Protein AF-A0A151JBG2-F1 (afdb_monomer_lite)

Secondary structure (DSSP, 8-state):
--HHHHHHHHHHHHHHTT--HHHHHHHHHHHHGGGS--TTT--------TT-------TTSS--HHHHHHHHHHHHHHHHHHS-HHHHHHHHHHHHHHHHHTT--HHHHHHHHHHHHHHHHHHHHHHHHGGG------PPPPP------HHHHHHHHHHHH----

pLDDT: mean 80.09, std 15.87, range [35.25, 98.12]

Foldseek 3Di:
DPPVVLLVVQLVVCVVQVNDSVRSQLLQCLLQPPNGCDPVNPADALDDDPPDPLDDQAPPDPDDVVVVLVLLLVQLCSRVVGGDPVCSVVSVVVSLVSNVVSVHDNVNSVVSSVVNVVVVVVVVVVVVVPPPDDDDDDDDDDDDDDDDDPVNVVSSCCSVVPDDD

Sequence (165 aa):
MDKKIEQRICLKFGIANGIS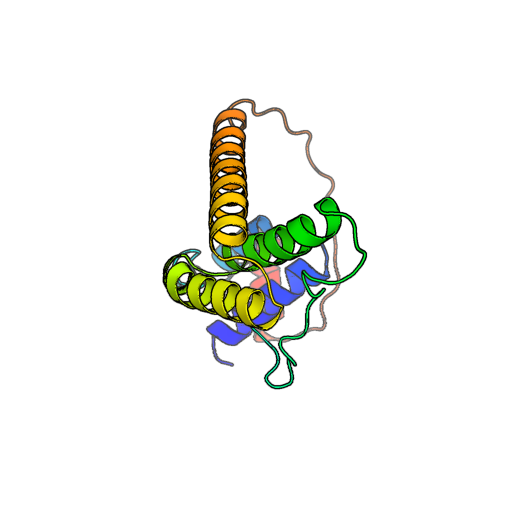CAESLKMLQKAYGESTLSKTLLIFDWYQKPTISGRFLNFLSQHPISQKKDIIFNLVDKFFYISHPQFHKKNFEFVVKILLENDYPIDFILDIINERVKTLINKLNSCSAKRTNNNLPKERVKWFSISYLDEISNKFKNAINGGLP

InterPro domains:
  IPR058912 Helix-turn-helix domain, animal [PF26215] (55-114)

Organism: NCBI:txid471704

Structure (mmCIF, N/CA/C/O backbone):
data_AF-A0A151JBG2-F1
#
_entry.id   AF-A0A151JBG2-F1
#
loop_
_atom_site.group_PDB
_atom_site.id
_atom_site.type_symbol
_atom_site.label_atom_id
_atom_site.label_alt_id
_atom_site.label_comp_id
_atom_site.label_asym_id
_atom_site.label_entity_id
_atom_site.label_seq_id
_atom_site.pdbx_PDB_ins_code
_atom_site.Cartn_x
_atom_site.Cartn_y
_atom_site.Cartn_z
_atom_site.occupancy
_atom_site.B_iso_or_equiv
_atom_site.auth_seq_id
_atom_site.auth_comp_id
_atom_site.auth_asym_id
_atom_site.auth_atom_id
_atom_site.pdbx_PDB_model_num
ATOM 1 N N . MET A 1 1 ? -30.547 8.956 13.802 1.00 59.28 1 MET A N 1
ATOM 2 C CA . MET A 1 1 ? -29.652 8.698 12.644 1.00 59.28 1 MET A CA 1
ATOM 3 C C . MET A 1 1 ? -29.187 7.236 12.754 1.00 59.28 1 MET A C 1
ATOM 5 O O . MET A 1 1 ? -29.422 6.638 13.796 1.00 59.28 1 MET A O 1
ATOM 9 N N . ASP A 1 2 ? -28.649 6.570 11.718 1.00 78.69 2 ASP A N 1
ATOM 10 C CA . ASP A 1 2 ? -28.131 5.195 11.921 1.00 78.69 2 ASP A CA 1
ATOM 11 C C . ASP A 1 2 ? -26.996 5.254 12.962 1.00 78.69 2 ASP A C 1
ATOM 13 O O . ASP A 1 2 ? -26.059 6.042 12.803 1.00 78.69 2 ASP A O 1
ATOM 17 N N . LYS A 1 3 ? -27.063 4.430 14.019 1.00 73.12 3 LYS A N 1
ATOM 18 C CA . LYS A 1 3 ? -26.047 4.360 15.085 1.00 73.12 3 LYS A CA 1
ATOM 19 C C . LYS A 1 3 ? -24.633 4.182 14.518 1.00 73.12 3 LYS A C 1
ATOM 21 O O . LYS A 1 3 ? -23.674 4.695 15.089 1.00 73.12 3 LYS A O 1
ATOM 26 N N . LYS A 1 4 ? -24.484 3.499 13.375 1.00 75.00 4 LYS A N 1
ATOM 27 C CA . LYS A 1 4 ? -23.194 3.362 12.676 1.00 75.00 4 LYS A CA 1
ATOM 28 C C . LYS A 1 4 ? -22.725 4.674 12.042 1.00 75.00 4 LYS A C 1
ATOM 30 O O . LYS A 1 4 ? -21.523 4.937 12.015 1.00 75.00 4 LYS A O 1
ATOM 35 N N . ILE A 1 5 ? -23.641 5.494 11.529 1.00 74.00 5 ILE A N 1
ATOM 36 C CA . ILE A 1 5 ? -23.341 6.813 10.952 1.00 74.00 5 ILE A CA 1
ATOM 37 C C . ILE A 1 5 ? -22.936 7.790 12.060 1.00 74.00 5 ILE A C 1
ATOM 39 O O . ILE A 1 5 ? -21.914 8.458 11.917 1.00 74.00 5 ILE A O 1
ATOM 43 N N . GLU A 1 6 ? -23.652 7.806 13.188 1.00 76.44 6 GLU A N 1
ATOM 44 C CA . GLU A 1 6 ? -23.320 8.636 14.359 1.00 76.44 6 GLU A CA 1
ATOM 45 C C . GLU A 1 6 ? -21.893 8.361 14.850 1.00 76.44 6 GLU A C 1
ATOM 47 O O . GLU A 1 6 ? -21.066 9.266 14.955 1.00 76.44 6 GLU A O 1
ATOM 52 N N . GLN A 1 7 ? -21.546 7.089 15.046 1.00 80.75 7 GLN A N 1
ATOM 5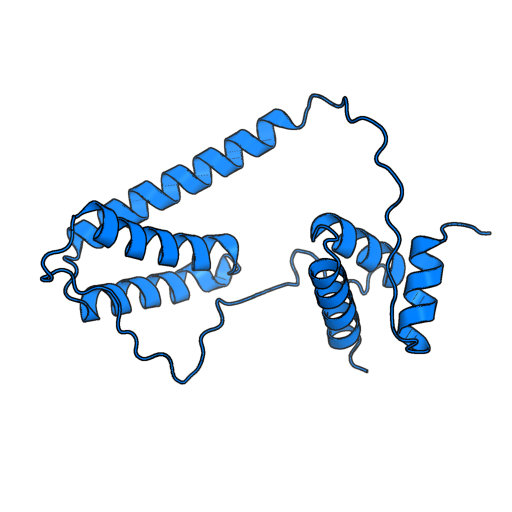3 C CA . GLN A 1 7 ? -20.210 6.706 15.503 1.00 80.75 7 GLN A CA 1
ATOM 54 C C . GLN A 1 7 ? -19.104 7.016 14.481 1.00 80.75 7 GLN A C 1
ATOM 56 O O . GLN A 1 7 ? -17.989 7.366 14.871 1.00 80.75 7 GLN A O 1
ATOM 61 N N . ARG A 1 8 ? -19.393 6.946 13.172 1.00 79.50 8 ARG A N 1
ATOM 62 C CA . ARG A 1 8 ? -18.457 7.367 12.111 1.00 79.50 8 ARG A CA 1
ATOM 63 C C . ARG A 1 8 ? -18.223 8.875 12.111 1.00 79.50 8 ARG A C 1
ATOM 65 O O . ARG A 1 8 ? -17.083 9.294 11.917 1.00 79.50 8 ARG A O 1
ATOM 72 N N . ILE A 1 9 ? -19.264 9.677 12.342 1.00 78.75 9 ILE A N 1
ATOM 73 C CA . ILE A 1 9 ? -19.145 11.136 12.492 1.00 78.75 9 ILE A CA 1
ATOM 74 C C . ILE A 1 9 ? -18.224 11.448 13.670 1.00 78.75 9 ILE A C 1
ATOM 76 O O . ILE A 1 9 ? -17.275 12.214 13.525 1.00 78.75 9 ILE A O 1
ATOM 8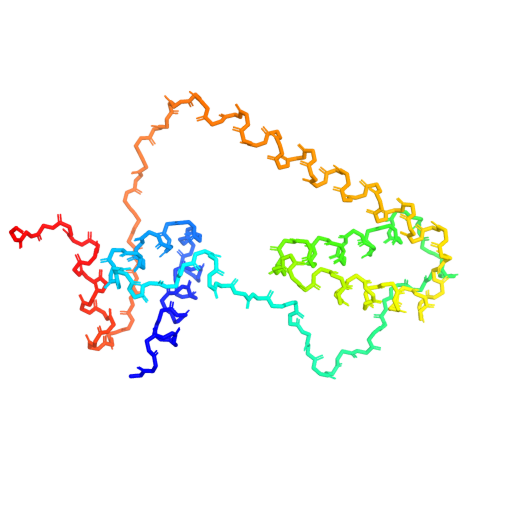0 N N . CYS A 1 10 ? -18.435 10.779 14.798 1.00 75.62 10 CYS A N 1
ATOM 81 C CA . CYS A 1 10 ? -17.616 10.918 15.995 1.00 75.62 10 CYS A CA 1
ATOM 82 C C . CYS A 1 10 ? -16.155 10.473 15.799 1.00 75.62 10 CYS A C 1
ATOM 84 O O . CYS A 1 10 ? -15.238 11.147 16.267 1.00 75.62 10 CYS A O 1
ATOM 86 N N . LEU A 1 11 ? -15.912 9.379 15.067 1.00 80.69 11 LEU A N 1
ATOM 87 C CA . LEU A 1 11 ? -14.557 8.928 14.731 1.00 80.69 11 LEU A CA 1
ATOM 88 C C . LEU A 1 11 ? -13.843 9.931 13.811 1.00 80.69 11 LEU A C 1
ATOM 90 O O . LEU A 1 11 ? -12.695 10.298 14.057 1.00 80.69 11 LEU A O 1
ATOM 94 N N . LYS A 1 12 ? -14.536 10.401 12.765 1.00 79.44 12 LYS A N 1
ATOM 95 C CA . LYS A 1 12 ? -14.021 11.411 11.829 1.00 79.44 12 LYS A CA 1
ATOM 96 C C . LYS A 1 12 ? -13.712 12.718 12.553 1.00 79.44 12 LYS A C 1
ATOM 98 O O . LYS A 1 12 ? -12.685 13.334 12.284 1.00 79.44 12 LYS A O 1
ATOM 103 N N . PHE A 1 13 ? -14.571 13.099 13.493 1.00 78.38 13 PHE A N 1
ATOM 104 C CA . PHE A 1 13 ? -14.373 14.245 14.363 1.00 78.38 13 PHE A CA 1
ATOM 105 C C . PHE A 1 13 ? -13.097 14.101 15.207 1.00 78.38 13 PHE A C 1
ATOM 107 O O . PHE A 1 13 ? -12.264 15.005 15.200 1.00 78.38 13 PHE A O 1
ATOM 114 N N . GLY A 1 14 ? -12.905 12.965 15.885 1.00 76.75 14 GLY A N 1
ATOM 115 C CA . GLY A 1 14 ? -11.719 12.740 16.714 1.00 76.75 14 GLY A CA 1
ATOM 116 C C . GLY A 1 14 ? -10.418 12.856 15.918 1.00 76.75 14 GLY A C 1
ATOM 117 O O . GLY A 1 14 ? -9.513 13.591 16.312 1.00 76.75 14 GLY A O 1
ATOM 118 N N . ILE A 1 15 ? -10.370 12.233 14.737 1.00 75.44 15 ILE A N 1
ATOM 119 C CA . ILE A 1 15 ? -9.210 12.304 13.836 1.00 75.44 15 ILE A CA 1
ATOM 120 C C . ILE A 1 15 ? -8.966 13.742 13.351 1.00 75.44 15 ILE A C 1
ATOM 122 O O . ILE A 1 15 ? -7.825 14.201 13.367 1.00 75.44 15 ILE A O 1
ATOM 126 N N . ALA A 1 16 ? -10.018 14.473 12.962 1.00 72.56 16 ALA A N 1
ATOM 127 C CA . ALA A 1 16 ? -9.906 15.861 12.503 1.00 72.56 16 ALA A CA 1
ATOM 128 C C . ALA A 1 16 ? -9.366 16.815 13.585 1.00 72.56 16 ALA A C 1
ATOM 130 O O . ALA A 1 16 ? -8.758 17.829 13.256 1.00 72.56 16 ALA A O 1
ATOM 131 N N . ASN A 1 17 ? -9.543 16.468 14.862 1.00 72.62 17 ASN A N 1
ATOM 132 C CA . ASN A 1 17 ? -9.059 17.240 16.009 1.00 72.62 17 ASN A CA 1
ATOM 133 C C . ASN A 1 17 ? -7.739 16.700 16.586 1.00 72.62 17 ASN A C 1
ATOM 135 O O . ASN A 1 17 ? -7.345 17.066 17.692 1.00 72.62 17 ASN A O 1
ATOM 139 N N . GLY A 1 18 ? -7.047 15.812 15.863 1.00 73.69 18 GLY A N 1
ATOM 140 C CA . GLY A 1 18 ? -5.755 15.269 16.288 1.00 73.69 18 GLY A CA 1
ATOM 141 C C . GLY A 1 18 ? -5.834 14.296 17.470 1.00 73.69 18 GLY A C 1
ATOM 142 O O . GLY A 1 18 ? -4.811 14.000 18.093 1.00 73.69 18 GLY A O 1
ATOM 143 N N . ILE A 1 19 ? -7.024 13.779 17.791 1.00 76.31 19 ILE A N 1
ATOM 144 C CA . ILE A 1 19 ? -7.192 12.684 18.748 1.00 76.31 19 ILE A CA 1
ATOM 145 C C . ILE A 1 19 ? -6.742 11.397 18.057 1.00 76.31 19 ILE A C 1
ATOM 147 O O . ILE A 1 19 ? -7.134 11.106 16.925 1.00 76.31 19 ILE A O 1
ATOM 151 N N . SER A 1 20 ? -5.911 10.603 18.736 1.00 74.94 20 SER A N 1
ATOM 152 C CA . SER A 1 20 ? -5.474 9.326 18.170 1.00 74.94 20 SER A CA 1
ATOM 153 C C . SER A 1 20 ? -6.680 8.414 17.923 1.00 74.94 20 SER A C 1
ATOM 155 O O . SER A 1 20 ? -7.616 8.376 18.723 1.00 74.94 20 SER A O 1
ATOM 157 N N . CYS A 1 21 ? -6.643 7.628 16.845 1.00 70.44 21 CYS A N 1
ATOM 158 C CA . CYS A 1 21 ? -7.714 6.679 16.528 1.00 70.44 21 CYS A CA 1
ATOM 159 C C . CYS A 1 21 ? -7.985 5.708 17.696 1.00 70.44 21 CYS A C 1
ATOM 161 O O . CYS A 1 21 ? -9.133 5.382 17.981 1.00 70.44 21 CYS A O 1
ATOM 163 N N . ALA A 1 22 ? -6.941 5.307 18.434 1.00 70.81 22 ALA A N 1
ATOM 164 C CA . ALA A 1 22 ? -7.079 4.473 19.625 1.00 70.81 22 ALA A CA 1
ATOM 165 C C . ALA A 1 22 ? -7.877 5.168 20.739 1.00 70.81 22 ALA A C 1
ATOM 167 O O . ALA A 1 22 ? -8.729 4.539 21.360 1.00 70.81 22 ALA A O 1
ATOM 168 N N . GLU A 1 23 ? -7.625 6.455 20.967 1.00 73.00 23 GLU A N 1
ATOM 169 C CA . GLU A 1 23 ? -8.317 7.235 21.993 1.00 73.00 23 GLU A CA 1
ATOM 170 C C . GLU A 1 23 ? -9.754 7.566 21.576 1.00 73.00 23 GLU A C 1
ATOM 172 O O . GLU A 1 23 ? -10.683 7.372 22.354 1.00 73.00 23 GLU A O 1
ATOM 177 N N . SER A 1 24 ? -9.973 7.926 20.306 1.00 77.75 24 SER A N 1
ATOM 178 C CA . SER A 1 24 ? -11.323 8.088 19.748 1.00 77.75 24 SER A CA 1
ATOM 179 C C . SER A 1 24 ? -12.146 6.801 19.856 1.00 77.75 24 SER A C 1
ATOM 181 O O . SER A 1 24 ? -13.338 6.850 20.150 1.00 77.75 24 SER A O 1
ATOM 183 N N . LEU A 1 25 ? -11.518 5.635 19.673 1.00 76.94 25 LEU A N 1
ATOM 184 C CA . LEU A 1 25 ? -12.188 4.344 19.802 1.00 76.94 25 LEU A CA 1
ATOM 185 C C . LEU A 1 25 ? -12.550 4.025 21.260 1.00 76.94 25 LEU A C 1
ATOM 187 O O . LEU A 1 25 ? -13.647 3.532 21.499 1.00 76.94 25 LEU A O 1
ATOM 191 N N . LYS A 1 26 ? -11.705 4.374 22.241 1.00 78.31 26 LYS A N 1
ATOM 192 C CA . LYS A 1 26 ? -12.064 4.275 23.671 1.00 78.31 26 LYS A CA 1
ATOM 193 C C . LYS A 1 26 ? -13.231 5.193 24.036 1.00 78.31 26 LYS A C 1
ATOM 195 O O . LYS A 1 26 ? -14.139 4.771 24.746 1.00 78.31 26 LYS A O 1
ATOM 200 N N . MET A 1 27 ? -13.235 6.430 23.532 1.00 77.69 27 MET A N 1
ATOM 201 C CA . MET A 1 27 ? -14.345 7.369 23.740 1.00 77.69 27 MET A CA 1
ATOM 202 C C . MET A 1 27 ? -15.653 6.806 23.174 1.00 77.69 27 MET A C 1
ATOM 204 O O . MET A 1 27 ? -16.686 6.854 23.837 1.00 77.69 27 MET A O 1
ATOM 208 N N . LEU A 1 28 ? -15.600 6.211 21.979 1.00 79.56 28 LEU A N 1
ATOM 209 C CA . LEU A 1 28 ? -16.744 5.538 21.366 1.00 79.56 28 LEU A CA 1
ATOM 210 C C . LEU A 1 28 ? -17.193 4.302 22.152 1.00 79.56 28 LEU A C 1
ATOM 212 O O . LEU A 1 28 ? -18.395 4.094 22.291 1.00 79.56 28 LEU A O 1
ATOM 216 N N . GLN A 1 29 ? -16.260 3.497 22.671 1.00 81.81 29 GLN A N 1
ATOM 217 C CA . GLN A 1 29 ? -16.562 2.342 23.530 1.00 81.81 29 GLN A CA 1
ATOM 218 C C . GLN A 1 29 ? -17.293 2.775 24.797 1.00 81.81 29 GLN A C 1
ATOM 220 O O . GLN A 1 29 ? -18.289 2.171 25.178 1.00 81.81 29 GLN A O 1
ATOM 225 N N . LYS A 1 30 ? -16.858 3.882 25.401 1.00 82.19 30 LYS A N 1
ATOM 226 C CA . LYS A 1 30 ? -17.509 4.448 26.581 1.00 82.19 30 LYS A CA 1
ATOM 227 C C . LYS A 1 30 ? -18.884 5.057 26.274 1.00 82.19 30 LYS A C 1
ATOM 229 O O . LYS A 1 30 ? -19.783 4.949 27.096 1.00 82.19 30 LYS A O 1
ATOM 234 N N . ALA A 1 31 ? -19.057 5.684 25.109 1.00 80.94 31 ALA A N 1
ATOM 235 C CA . ALA A 1 31 ? -20.306 6.353 24.734 1.00 80.94 31 ALA A CA 1
ATOM 236 C C . ALA A 1 31 ? -21.404 5.403 24.219 1.00 80.94 31 ALA A C 1
ATOM 238 O O . ALA A 1 31 ? -22.585 5.681 24.413 1.00 80.94 31 ALA A O 1
ATOM 239 N N . TYR A 1 32 ? -21.032 4.313 23.539 1.00 79.56 32 TYR A N 1
ATOM 240 C CA . TYR A 1 32 ? -21.979 3.405 22.875 1.00 79.56 32 TYR A CA 1
ATOM 241 C C . TYR A 1 32 ? -21.977 1.975 23.455 1.00 79.56 32 TYR A C 1
ATOM 243 O O . TYR A 1 32 ? -22.840 1.177 23.078 1.00 79.56 32 TYR A O 1
ATOM 251 N N . GLY A 1 33 ? -21.082 1.645 24.393 1.00 81.19 33 GLY A N 1
ATOM 252 C CA . GLY A 1 33 ? -21.049 0.350 25.082 1.00 81.19 33 GLY A CA 1
ATOM 253 C C . GLY A 1 33 ? -20.894 -0.831 24.120 1.00 81.19 33 GLY A C 1
ATOM 254 O O . GLY A 1 33 ? -20.047 -0.825 23.230 1.00 81.19 33 GLY A O 1
ATOM 255 N N . GLU A 1 34 ? -21.749 -1.845 24.254 1.00 75.12 34 GLU A N 1
ATOM 256 C CA . GLU A 1 34 ? -21.750 -3.004 23.344 1.00 75.12 34 GLU A CA 1
ATOM 257 C C . GLU A 1 34 ? -22.187 -2.659 21.914 1.00 75.12 34 GLU A C 1
ATOM 259 O O . GLU A 1 34 ? -21.895 -3.395 20.974 1.00 75.12 34 GLU A O 1
ATOM 264 N N . SER A 1 35 ? -22.852 -1.513 21.721 1.00 73.06 35 SER A N 1
ATOM 265 C CA . SER A 1 35 ? -23.244 -1.038 20.391 1.00 73.06 35 SER A CA 1
ATOM 266 C C . SER A 1 35 ? -22.126 -0.288 19.660 1.00 73.06 35 SER A C 1
ATOM 268 O O . SER A 1 35 ? -22.336 0.187 18.540 1.00 73.06 35 SER A O 1
ATOM 270 N N . THR A 1 36 ? -20.940 -0.170 20.267 1.00 72.06 36 THR A N 1
ATOM 271 C CA . THR A 1 36 ? -19.778 0.461 19.645 1.00 72.06 36 THR A CA 1
ATOM 272 C C . THR A 1 36 ? -19.268 -0.346 18.453 1.00 72.06 36 THR A C 1
ATOM 274 O O . THR A 1 36 ? -19.186 -1.571 18.489 1.00 72.06 36 THR A O 1
ATOM 277 N N . LEU A 1 37 ? -18.851 0.355 17.398 1.00 68.44 37 LEU A N 1
ATOM 278 C CA . LEU A 1 37 ? -18.097 -0.187 16.274 1.00 68.44 37 LEU A CA 1
ATOM 279 C C . LEU A 1 37 ? -16.878 -0.950 16.812 1.00 68.44 37 LEU A C 1
ATOM 281 O O . LEU A 1 37 ? -15.886 -0.350 17.232 1.00 68.44 37 LEU A O 1
ATOM 285 N N . SER A 1 38 ? -16.947 -2.280 16.830 1.00 60.53 38 SER A N 1
ATOM 286 C CA . SER A 1 38 ? -15.811 -3.086 17.263 1.00 60.53 38 SER A CA 1
ATOM 287 C C . SER A 1 38 ? -14.671 -2.960 16.245 1.00 60.53 38 SER A C 1
ATOM 289 O O . SER A 1 38 ? -14.901 -2.764 15.047 1.00 60.53 38 SER A O 1
ATOM 291 N N . LYS A 1 39 ? -13.417 -3.106 16.702 1.00 53.78 39 LYS A N 1
ATOM 292 C CA . LYS A 1 39 ? -12.245 -3.184 15.805 1.00 53.78 39 LYS A CA 1
ATOM 293 C C . LYS A 1 39 ? -12.412 -4.263 14.727 1.00 53.78 39 LYS A C 1
ATOM 295 O O . LYS A 1 39 ? -11.873 -4.107 13.641 1.00 53.78 39 LYS A O 1
ATOM 300 N N . THR A 1 40 ? -13.162 -5.322 15.026 1.00 51.97 40 THR A N 1
ATOM 301 C CA . THR A 1 40 ? -13.489 -6.427 14.117 1.00 51.97 40 THR A CA 1
ATOM 302 C C . THR A 1 40 ? -14.688 -6.150 13.201 1.00 51.97 40 THR A C 1
ATOM 304 O O . THR A 1 40 ? -14.803 -6.794 12.167 1.00 51.97 40 THR A O 1
ATOM 307 N N . LEU A 1 41 ? -15.563 -5.190 13.527 1.00 56.47 41 LEU A N 1
ATOM 308 C CA . LEU A 1 41 ? -16.702 -4.784 12.687 1.00 56.47 41 LEU A CA 1
ATOM 309 C C . LEU A 1 41 ? -16.350 -3.684 11.678 1.00 56.47 41 LEU A C 1
ATOM 311 O O . LEU A 1 41 ? -17.102 -3.458 10.727 1.00 56.47 41 LEU A O 1
ATOM 315 N N . LEU A 1 42 ? -15.233 -2.981 11.873 1.00 66.12 42 LEU A N 1
ATOM 316 C CA . LEU A 1 42 ? -14.750 -1.950 10.958 1.00 66.12 42 LEU A CA 1
ATOM 317 C C . LEU A 1 42 ? -14.001 -2.563 9.775 1.00 66.12 42 LEU A C 1
ATOM 319 O O . LEU A 1 42 ? -12.782 -2.501 9.648 1.00 66.12 42 LEU A O 1
ATOM 323 N N . ILE A 1 43 ? -14.794 -3.158 8.894 1.00 73.12 43 ILE A N 1
ATOM 324 C CA . ILE A 1 43 ? -14.356 -3.738 7.635 1.00 73.12 43 ILE A CA 1
ATOM 325 C C . ILE A 1 43 ? -14.279 -2.602 6.608 1.00 73.12 43 ILE A C 1
ATOM 327 O O . ILE A 1 43 ? -15.292 -2.169 6.055 1.00 73.12 43 ILE A O 1
ATOM 331 N N . PHE A 1 44 ? -13.073 -2.073 6.399 1.00 79.38 44 PHE A N 1
ATOM 332 C CA . PHE A 1 44 ? -12.798 -1.063 5.379 1.00 79.38 44 PHE A CA 1
ATOM 333 C C . PHE A 1 44 ? -12.082 -1.690 4.192 1.00 79.38 44 PHE A C 1
ATOM 335 O O . PHE A 1 44 ? -11.111 -2.426 4.361 1.00 79.38 44 PHE A O 1
ATOM 342 N N . ASP A 1 45 ? -12.565 -1.378 2.995 1.00 86.12 45 ASP A N 1
ATOM 343 C CA . ASP A 1 45 ? -11.834 -1.612 1.754 1.00 86.12 45 ASP A CA 1
ATOM 344 C C . ASP A 1 45 ? -11.046 -0.344 1.381 1.00 86.12 45 ASP A C 1
ATOM 346 O O . ASP A 1 45 ? -11.373 0.766 1.820 1.00 86.12 45 ASP A O 1
ATOM 350 N N . TRP A 1 46 ? -10.009 -0.493 0.561 1.00 87.31 46 TRP A N 1
ATOM 351 C CA . TRP A 1 46 ? -9.286 0.639 0.007 1.00 87.31 46 TRP A CA 1
ATOM 352 C C . TRP A 1 46 ? -10.180 1.377 -0.999 1.00 87.31 46 TRP A C 1
ATOM 354 O O . TRP A 1 46 ? -10.372 0.951 -2.135 1.00 87.31 46 TRP A O 1
ATOM 364 N N . TYR A 1 47 ? -10.740 2.513 -0.572 1.00 85.25 47 TYR A N 1
ATOM 365 C CA . TYR A 1 47 ? -11.581 3.331 -1.440 1.00 85.25 47 TYR A CA 1
ATOM 366 C C . TYR A 1 47 ? -10.772 3.997 -2.554 1.00 85.25 47 TYR A C 1
ATOM 368 O O . TYR A 1 47 ? -9.750 4.649 -2.316 1.00 85.25 47 TYR A O 1
ATOM 376 N N . GLN A 1 48 ? -11.308 3.911 -3.765 1.00 84.62 48 GLN A N 1
ATOM 377 C CA . GLN A 1 48 ? -10.793 4.581 -4.945 1.00 84.62 48 GLN A CA 1
ATOM 378 C C . GLN A 1 48 ? -11.905 5.401 -5.573 1.00 84.62 48 GLN A C 1
ATOM 380 O O . GLN A 1 48 ? -13.063 4.984 -5.629 1.00 84.62 48 GLN A O 1
ATOM 385 N N . LYS A 1 49 ? -11.545 6.589 -6.054 1.00 85.75 49 LYS A N 1
ATOM 386 C CA . LYS A 1 49 ? -12.483 7.392 -6.829 1.00 85.75 49 LYS A CA 1
ATOM 387 C C . LYS A 1 49 ? -12.815 6.632 -8.120 1.00 85.75 49 LYS A C 1
ATOM 389 O O . LYS A 1 49 ? -11.890 6.124 -8.749 1.00 85.75 49 LYS A O 1
ATOM 394 N N . PRO A 1 50 ? -14.082 6.625 -8.564 1.00 84.50 50 PRO A N 1
ATOM 395 C CA . PRO A 1 50 ? -14.472 5.978 -9.820 1.00 84.50 50 PRO A CA 1
ATOM 396 C C . PRO A 1 50 ? -13.786 6.595 -11.049 1.00 84.50 50 PRO A C 1
ATOM 398 O O . PRO A 1 50 ? -13.734 5.981 -12.104 1.00 84.50 50 PRO A O 1
ATOM 401 N N . THR A 1 51 ? -13.231 7.800 -10.909 1.00 89.69 51 THR A N 1
ATOM 402 C CA . THR A 1 51 ? -12.507 8.533 -11.953 1.00 89.69 51 THR A CA 1
ATOM 403 C C . THR A 1 51 ? -10.993 8.292 -11.932 1.00 89.69 51 THR A C 1
ATOM 405 O O . THR A 1 51 ? -10.248 9.074 -12.521 1.00 89.69 51 THR A O 1
ATOM 408 N N . ILE A 1 52 ? -10.495 7.291 -11.194 1.00 88.38 52 ILE A N 1
ATOM 409 C CA . ILE A 1 52 ? -9.060 6.990 -11.177 1.00 88.38 52 ILE A CA 1
ATOM 410 C C . ILE A 1 52 ? -8.629 6.464 -12.550 1.00 88.38 52 ILE A C 1
ATOM 412 O O . ILE A 1 52 ? -9.202 5.516 -13.073 1.00 88.38 52 ILE A O 1
ATOM 416 N N . SER A 1 53 ? -7.608 7.085 -13.139 1.00 88.50 53 SER A N 1
ATOM 417 C CA . SER A 1 53 ? -7.130 6.730 -14.480 1.00 88.50 53 SER A CA 1
ATOM 418 C C . SER A 1 53 ? -6.271 5.465 -14.515 1.00 88.50 53 SER A C 1
ATOM 420 O O . SER A 1 53 ? -5.949 4.995 -15.599 1.00 88.50 53 SER A O 1
ATOM 422 N N . GLY A 1 54 ? -5.826 4.969 -13.356 1.00 88.69 54 GLY A N 1
ATOM 423 C CA . GLY A 1 54 ? -4.864 3.865 -13.266 1.00 88.69 54 GLY A CA 1
ATOM 424 C C . GLY A 1 54 ? -3.456 4.216 -13.766 1.0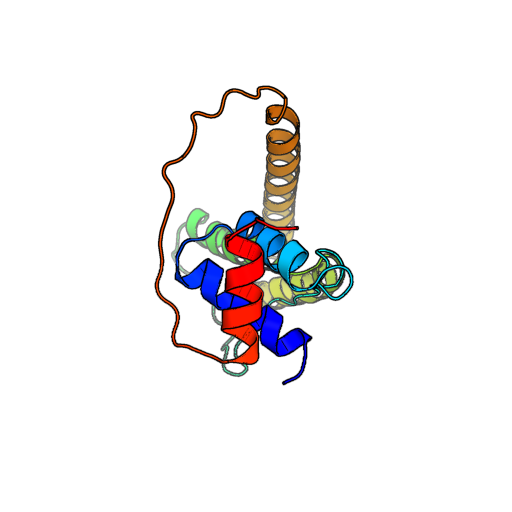0 88.69 54 GLY A C 1
ATOM 425 O O . GLY A 1 54 ? -2.596 3.344 -13.821 1.00 88.69 54 GLY A O 1
ATOM 426 N N . ARG A 1 55 ? -3.189 5.482 -14.115 1.00 91.75 55 ARG A N 1
ATOM 427 C CA . ARG A 1 55 ? -1.881 5.920 -14.620 1.00 91.75 55 ARG A CA 1
ATOM 428 C C . ARG A 1 55 ? -0.938 6.235 -13.465 1.00 91.75 55 ARG A C 1
ATOM 430 O O . ARG A 1 55 ? -1.191 7.157 -12.689 1.00 91.75 55 ARG A O 1
ATOM 437 N N . PHE A 1 56 ? 0.153 5.486 -13.387 1.00 94.38 56 PHE A N 1
ATOM 438 C CA . PHE A 1 56 ? 1.261 5.700 -12.461 1.00 94.38 56 PHE A CA 1
ATOM 439 C C . PHE A 1 56 ? 2.542 5.980 -13.256 1.00 94.38 56 PHE A C 1
ATOM 441 O O . PHE A 1 56 ? 2.519 6.131 -14.476 1.00 94.38 56 PHE A O 1
ATOM 448 N N . LEU A 1 57 ? 3.672 6.106 -12.559 1.00 95.69 57 LEU A N 1
ATOM 449 C CA . LEU A 1 57 ? 4.971 6.252 -13.205 1.00 95.69 57 LEU A CA 1
ATOM 450 C C . LEU A 1 57 ? 5.274 5.003 -14.035 1.00 95.69 57 LEU A C 1
ATOM 452 O O . LEU A 1 57 ? 5.509 3.949 -13.452 1.00 95.69 57 LEU A O 1
ATOM 456 N N . ASN A 1 58 ? 5.293 5.129 -15.358 1.00 96.44 58 ASN A N 1
ATOM 457 C CA . ASN A 1 58 ? 5.562 4.020 -16.271 1.00 96.44 58 ASN A CA 1
ATOM 458 C C . ASN A 1 58 ? 6.974 3.436 -16.057 1.00 96.44 58 ASN A C 1
ATOM 460 O O . ASN A 1 58 ? 7.936 4.185 -15.858 1.00 96.44 58 ASN A O 1
ATOM 464 N N . PHE A 1 59 ? 7.130 2.113 -16.116 1.00 97.19 59 PHE A N 1
ATOM 465 C CA . PHE A 1 59 ? 8.418 1.462 -15.870 1.00 97.19 59 PHE A CA 1
ATOM 466 C C . PHE A 1 59 ? 9.477 1.750 -16.943 1.00 97.19 59 PHE A C 1
ATOM 468 O O . PHE A 1 59 ? 10.665 1.775 -16.629 1.00 97.19 59 PHE A O 1
ATOM 475 N N . LEU A 1 60 ? 9.081 2.016 -18.187 1.00 95.94 60 LEU A N 1
ATOM 476 C CA . LEU A 1 60 ? 9.990 2.327 -19.297 1.00 95.94 60 LEU A CA 1
ATOM 477 C C . LEU A 1 60 ? 10.479 3.781 -19.278 1.00 95.94 60 LEU A C 1
ATOM 479 O O . LEU A 1 60 ? 11.365 4.158 -20.039 1.00 95.94 60 LEU A O 1
ATOM 483 N N . SER A 1 61 ? 9.927 4.610 -18.392 1.00 96.81 61 SER A N 1
ATOM 484 C CA . SER A 1 61 ? 10.346 6.001 -18.238 1.00 96.81 61 SER A CA 1
ATOM 485 C C . SER A 1 61 ? 11.776 6.129 -17.681 1.00 96.81 61 SER A C 1
ATOM 487 O O . SER A 1 61 ? 12.253 5.268 -16.929 1.00 96.81 61 SER A O 1
ATOM 489 N N . GLN A 1 62 ? 12.447 7.245 -18.002 1.00 96.69 62 GLN A N 1
ATOM 490 C CA . GLN A 1 62 ? 13.814 7.584 -17.569 1.00 96.69 62 GLN A CA 1
ATOM 491 C C . GLN A 1 62 ? 13.862 8.037 -16.096 1.00 96.69 62 GLN A C 1
ATOM 493 O O . GLN A 1 62 ? 14.411 9.080 -15.750 1.00 96.69 62 GLN A O 1
ATOM 498 N N . HIS A 1 63 ? 13.249 7.259 -15.211 1.00 95.38 63 HIS A N 1
ATOM 499 C CA . HIS A 1 63 ? 13.251 7.492 -13.774 1.00 95.38 63 HIS A CA 1
ATOM 500 C C . HIS A 1 63 ? 14.120 6.457 -13.051 1.00 95.38 63 HIS A C 1
ATOM 502 O O . HIS A 1 63 ? 14.139 5.285 -13.453 1.00 95.38 63 HIS A O 1
ATOM 508 N N . PRO A 1 64 ? 14.807 6.851 -11.962 1.00 97.69 64 PRO A N 1
ATOM 509 C CA . PRO A 1 64 ? 15.559 5.928 -11.123 1.00 97.69 64 PRO A CA 1
ATOM 510 C C . PRO A 1 64 ? 14.708 4.751 -10.632 1.00 97.69 64 PRO A C 1
ATOM 512 O O . PRO A 1 64 ? 13.527 4.904 -10.314 1.00 97.69 64 PRO A O 1
ATOM 515 N N . ILE A 1 65 ? 15.335 3.579 -10.493 1.00 96.50 65 ILE A N 1
ATOM 516 C CA . ILE A 1 65 ? 14.672 2.356 -10.006 1.00 96.50 65 ILE A CA 1
ATOM 517 C C . ILE A 1 65 ? 14.063 2.570 -8.612 1.00 96.50 65 ILE A C 1
ATOM 519 O O . ILE A 1 65 ? 12.997 2.030 -8.333 1.00 96.50 65 ILE A O 1
ATOM 523 N N . SER A 1 66 ? 14.686 3.388 -7.757 1.00 97.06 66 SER A N 1
ATOM 524 C CA . SER A 1 66 ? 14.141 3.746 -6.440 1.00 97.06 66 SER A CA 1
ATOM 525 C C . SER A 1 66 ? 12.745 4.361 -6.537 1.00 97.06 66 SER A C 1
ATOM 527 O O . SER A 1 66 ? 11.839 3.896 -5.859 1.00 97.06 66 SER A O 1
ATOM 529 N N . GLN A 1 67 ? 12.531 5.308 -7.454 1.00 96.75 67 GLN A N 1
ATOM 530 C CA . GLN A 1 67 ? 11.222 5.941 -7.649 1.00 96.75 67 GLN A CA 1
ATOM 531 C C . GLN A 1 67 ? 10.172 4.933 -8.131 1.00 96.75 67 GLN A C 1
ATOM 533 O O . GLN A 1 67 ? 9.030 4.963 -7.682 1.00 96.75 67 GLN A O 1
ATOM 538 N N . LYS A 1 68 ? 10.562 3.997 -9.004 1.00 97.19 68 LYS A N 1
ATOM 539 C CA . LYS A 1 68 ? 9.686 2.909 -9.472 1.00 97.19 68 LYS A CA 1
ATOM 540 C C . LYS A 1 68 ? 9.316 1.958 -8.326 1.00 97.19 68 LYS A C 1
ATOM 542 O O . LYS A 1 68 ? 8.153 1.585 -8.187 1.00 97.19 68 LYS A O 1
ATOM 547 N N . LYS A 1 69 ? 10.271 1.625 -7.448 1.00 97.44 69 LYS A N 1
ATOM 548 C CA . LYS A 1 69 ? 10.007 0.864 -6.212 1.00 97.44 69 LYS A CA 1
ATOM 549 C C . LYS A 1 69 ? 9.077 1.624 -5.264 1.00 97.44 69 LYS A C 1
ATOM 551 O O . LYS A 1 69 ? 8.165 1.021 -4.704 1.00 97.44 69 LYS A O 1
ATOM 556 N N . ASP A 1 70 ? 9.251 2.937 -5.131 1.00 96.88 70 ASP A N 1
ATOM 557 C CA . ASP A 1 70 ? 8.423 3.768 -4.255 1.00 96.88 70 ASP A CA 1
ATOM 558 C C . ASP A 1 70 ? 6.952 3.775 -4.685 1.00 96.88 70 ASP A C 1
ATOM 560 O O . ASP A 1 70 ? 6.063 3.796 -3.832 1.00 96.88 70 ASP A O 1
ATOM 564 N N . ILE A 1 71 ? 6.656 3.699 -5.988 1.00 97.12 71 ILE A N 1
ATOM 565 C CA . ILE A 1 71 ? 5.276 3.515 -6.462 1.00 97.12 71 ILE A CA 1
ATOM 566 C C . ILE A 1 71 ? 4.680 2.218 -5.909 1.00 97.12 71 ILE A C 1
ATOM 568 O O . ILE A 1 71 ? 3.581 2.241 -5.349 1.00 97.12 71 ILE A O 1
ATOM 572 N N . ILE A 1 72 ? 5.416 1.108 -6.008 1.00 97.25 72 ILE A N 1
ATOM 573 C CA . ILE A 1 72 ? 4.981 -0.194 -5.489 1.00 97.25 72 ILE A CA 1
ATOM 574 C C . ILE A 1 72 ? 4.787 -0.115 -3.970 1.00 97.25 72 ILE A C 1
ATOM 576 O O . ILE A 1 72 ? 3.732 -0.501 -3.470 1.00 97.25 72 ILE A O 1
ATOM 580 N N . PHE A 1 73 ? 5.745 0.449 -3.230 1.00 96.44 73 PHE A N 1
ATOM 581 C CA . PHE A 1 73 ? 5.645 0.599 -1.774 1.00 96.44 73 PHE A CA 1
ATOM 582 C C . PHE A 1 73 ? 4.430 1.421 -1.353 1.00 96.44 73 PHE A C 1
ATOM 584 O O . PHE A 1 73 ? 3.691 1.005 -0.464 1.00 96.44 73 PHE A O 1
ATOM 591 N N . ASN A 1 74 ? 4.172 2.543 -2.023 1.00 94.56 74 ASN A N 1
ATOM 592 C CA . ASN A 1 74 ? 3.025 3.395 -1.729 1.00 94.56 74 ASN A CA 1
ATOM 593 C C . ASN A 1 74 ? 1.683 2.684 -1.966 1.00 94.56 74 ASN A C 1
ATOM 595 O O . ASN A 1 74 ? 0.721 2.932 -1.237 1.00 94.56 74 ASN A O 1
ATOM 599 N N . LEU A 1 75 ? 1.591 1.819 -2.980 1.00 94.56 75 LEU A N 1
ATOM 600 C CA . LEU A 1 75 ? 0.400 1.006 -3.236 1.00 94.56 75 LEU A CA 1
ATOM 601 C C . LEU A 1 75 ? 0.244 -0.107 -2.193 1.00 94.56 75 LEU A C 1
ATOM 603 O O . LEU A 1 75 ? -0.850 -0.284 -1.652 1.00 94.56 75 LEU A O 1
ATOM 607 N N . VAL A 1 76 ? 1.340 -0.800 -1.865 1.00 95.19 76 VAL A N 1
ATOM 608 C CA . VAL A 1 76 ? 1.358 -1.875 -0.863 1.00 95.19 76 VAL A CA 1
ATOM 609 C C . VAL A 1 76 ? 0.978 -1.367 0.518 1.00 95.19 76 VAL A C 1
ATOM 611 O O . VAL A 1 76 ? 0.103 -1.932 1.170 1.00 95.19 76 VAL A O 1
ATOM 614 N N . ASP A 1 77 ? 1.572 -0.257 0.940 1.00 92.06 77 ASP A N 1
ATOM 615 C CA . ASP A 1 77 ? 1.282 0.358 2.229 1.00 92.06 77 ASP A CA 1
ATOM 616 C C . ASP A 1 77 ? -0.195 0.744 2.344 1.00 92.06 77 ASP A C 1
ATOM 618 O O . ASP A 1 77 ? -0.816 0.513 3.382 1.00 92.06 77 ASP A O 1
ATOM 622 N N . LYS A 1 78 ? -0.792 1.293 1.277 1.00 89.00 78 LYS A N 1
ATOM 623 C CA . LYS A 1 78 ? -2.209 1.673 1.284 1.00 89.00 78 LYS A CA 1
ATOM 624 C C . LYS A 1 78 ? -3.105 0.473 1.538 1.00 89.00 78 LYS A C 1
ATOM 626 O O . LYS A 1 78 ? -3.908 0.530 2.466 1.00 89.00 78 LYS A O 1
ATOM 631 N N . PHE A 1 79 ? -2.986 -0.610 0.770 1.00 88.38 79 PHE A N 1
ATOM 632 C CA . PHE A 1 79 ? -3.871 -1.748 1.016 1.00 88.38 79 PHE A CA 1
ATOM 633 C C . PHE A 1 79 ? -3.536 -2.451 2.338 1.00 88.38 79 PHE A C 1
ATOM 635 O O . PHE A 1 79 ? -4.457 -2.849 3.047 1.00 88.38 79 PHE A O 1
ATOM 642 N N . PHE A 1 80 ? -2.263 -2.546 2.728 1.00 89.31 80 PHE A N 1
ATOM 643 C CA . PHE A 1 80 ? -1.875 -3.228 3.962 1.00 89.31 80 PHE A CA 1
ATOM 644 C C . PHE A 1 80 ? -2.375 -2.502 5.220 1.00 89.31 80 PHE A C 1
ATOM 646 O O . PHE A 1 80 ? -2.917 -3.140 6.120 1.00 89.31 80 PHE A O 1
ATOM 653 N N . TYR A 1 81 ? -2.221 -1.175 5.290 1.00 85.81 81 TYR A N 1
ATOM 654 C CA . TYR A 1 81 ? -2.597 -0.400 6.477 1.00 85.81 81 TYR A CA 1
ATOM 655 C C . TYR A 1 81 ? -4.067 0.029 6.501 1.00 85.81 81 TYR A C 1
ATOM 657 O O . TYR A 1 81 ? -4.630 0.177 7.585 1.00 85.81 81 TYR A O 1
ATOM 665 N N . ILE A 1 82 ? -4.679 0.281 5.339 1.00 84.44 82 ILE A N 1
ATOM 666 C CA . ILE A 1 82 ? -6.039 0.841 5.265 1.00 84.44 82 ILE A CA 1
ATOM 667 C C . ILE A 1 82 ? -7.087 -0.264 5.142 1.00 84.44 82 ILE A C 1
ATOM 669 O O . ILE A 1 82 ? -8.171 -0.129 5.709 1.00 84.44 82 ILE A O 1
ATOM 673 N N . SER A 1 83 ? -6.796 -1.336 4.398 1.00 85.69 83 SER A N 1
ATOM 674 C CA . SER A 1 83 ? -7.803 -2.354 4.103 1.00 85.69 83 SER A CA 1
ATOM 675 C C . SER A 1 83 ? -7.789 -3.511 5.099 1.00 85.69 83 SER A C 1
ATOM 677 O O . SER A 1 83 ? -6.742 -3.933 5.595 1.00 85.69 83 SER A O 1
ATOM 679 N N . HIS A 1 84 ? -8.978 -4.034 5.392 1.00 86.19 84 HIS A N 1
ATOM 680 C CA . HIS A 1 84 ? -9.153 -5.227 6.213 1.00 86.19 84 HIS A CA 1
ATOM 681 C C . HIS A 1 84 ? -8.538 -6.456 5.507 1.00 86.19 84 HIS A C 1
ATOM 683 O O . HIS A 1 84 ? -8.682 -6.559 4.286 1.00 86.19 84 HIS A O 1
ATOM 689 N N . PRO A 1 85 ? -7.930 -7.427 6.227 1.00 87.12 85 PRO A N 1
ATOM 690 C CA . PRO A 1 85 ? -7.304 -8.618 5.631 1.00 87.12 85 PRO A CA 1
ATOM 691 C C . PRO A 1 85 ? -8.186 -9.388 4.641 1.00 87.12 85 PRO A C 1
ATOM 693 O O . PRO A 1 85 ? -7.698 -9.934 3.656 1.00 87.12 85 PRO A O 1
ATOM 696 N N . GLN A 1 86 ? -9.504 -9.362 4.848 1.00 89.25 86 GLN A N 1
ATOM 697 C CA . GLN A 1 86 ? -10.485 -9.949 3.929 1.00 89.25 86 GLN A CA 1
ATOM 698 C C . GLN A 1 86 ? -10.414 -9.371 2.502 1.00 89.25 86 GLN A C 1
ATOM 700 O O . GLN A 1 86 ? -10.710 -10.079 1.542 1.00 89.25 86 GLN A O 1
ATOM 705 N N . PHE A 1 87 ? -10.017 -8.106 2.344 1.00 90.88 87 PHE A N 1
ATOM 706 C CA . PHE A 1 87 ? -9.885 -7.447 1.043 1.00 90.88 87 PHE A CA 1
ATOM 707 C C . PHE A 1 87 ? -8.459 -7.455 0.496 1.00 90.88 87 PHE A C 1
ATOM 709 O O . PHE A 1 87 ? -8.248 -7.003 -0.627 1.00 90.88 87 PHE A O 1
ATOM 716 N N . HIS A 1 88 ? -7.475 -7.973 1.239 1.00 91.06 88 HIS A N 1
ATOM 717 C CA . HIS A 1 88 ? -6.074 -7.947 0.802 1.00 91.06 88 HIS A CA 1
ATOM 718 C C . HIS A 1 88 ? -5.881 -8.684 -0.517 1.00 91.06 88 HIS A C 1
ATOM 720 O O . HIS A 1 88 ? -5.177 -8.175 -1.377 1.00 91.06 88 HIS A O 1
ATOM 726 N N . LYS A 1 89 ? -6.573 -9.812 -0.725 1.00 93.50 89 LYS A N 1
ATOM 727 C CA . LYS A 1 89 ? -6.527 -10.551 -1.996 1.00 93.50 89 LYS A CA 1
ATOM 728 C C . LYS A 1 89 ? -6.994 -9.687 -3.174 1.00 93.50 89 LYS A C 1
ATOM 730 O O . LYS A 1 89 ? -6.244 -9.487 -4.123 1.00 93.50 89 LYS A O 1
ATOM 735 N N . LYS A 1 90 ? -8.199 -9.118 -3.072 1.00 94.56 90 LYS A N 1
ATOM 736 C CA . LYS A 1 90 ? -8.791 -8.246 -4.100 1.00 94.56 90 LYS A CA 1
ATOM 737 C C . LYS A 1 90 ? -7.911 -7.020 -4.376 1.00 94.56 90 LYS A C 1
ATOM 739 O O . LYS A 1 90 ? -7.685 -6.662 -5.527 1.00 94.56 90 LYS A O 1
ATOM 744 N N . ASN A 1 91 ? -7.412 -6.373 -3.324 1.00 93.69 91 ASN A N 1
ATOM 745 C CA . ASN A 1 91 ? -6.591 -5.170 -3.457 1.00 93.69 91 ASN A CA 1
ATOM 746 C C . ASN A 1 91 ? -5.201 -5.474 -4.015 1.00 93.69 91 ASN A C 1
ATOM 748 O O . ASN A 1 91 ? -4.670 -4.676 -4.781 1.00 93.69 91 ASN A O 1
ATOM 752 N N . PHE A 1 92 ? -4.631 -6.629 -3.682 1.00 94.06 92 PHE A N 1
ATOM 753 C CA . PHE A 1 92 ? -3.379 -7.095 -4.261 1.00 94.06 92 PHE A CA 1
ATOM 754 C C . PHE A 1 92 ? -3.525 -7.367 -5.761 1.00 94.06 92 PHE A C 1
ATOM 756 O O . PHE A 1 92 ? -2.747 -6.832 -6.546 1.00 94.06 92 PHE A O 1
ATOM 763 N N . GLU A 1 93 ? -4.556 -8.114 -6.171 1.00 95.00 93 GLU A N 1
ATOM 764 C CA . GLU A 1 93 ? -4.861 -8.361 -7.590 1.00 95.00 93 GLU A CA 1
ATOM 765 C C . GLU A 1 93 ? -5.015 -7.042 -8.361 1.00 95.00 93 GLU A C 1
ATOM 767 O O . GLU A 1 93 ? -4.460 -6.871 -9.446 1.00 95.00 93 GLU A O 1
ATOM 772 N N . PHE A 1 94 ? -5.704 -6.071 -7.759 1.00 94.00 94 PHE A N 1
ATOM 773 C CA . PHE A 1 94 ? -5.861 -4.739 -8.325 1.00 94.00 94 PHE A CA 1
ATOM 774 C C . PHE A 1 94 ? -4.530 -3.979 -8.471 1.00 94.00 94 PHE A C 1
ATOM 776 O O . PHE A 1 94 ? -4.283 -3.367 -9.509 1.00 94.00 94 PHE A O 1
ATOM 783 N N . VAL A 1 95 ? -3.658 -4.021 -7.458 1.00 94.88 95 VAL A N 1
ATOM 784 C CA . VAL A 1 95 ? -2.334 -3.377 -7.511 1.00 94.88 95 VAL A CA 1
ATOM 785 C C . VAL A 1 95 ? -1.459 -4.005 -8.591 1.00 94.88 95 VAL A C 1
ATOM 787 O O . VAL A 1 95 ? -0.853 -3.272 -9.370 1.00 94.88 95 VAL A O 1
ATOM 790 N N . VAL A 1 96 ? -1.416 -5.337 -8.675 1.00 96.75 96 VAL A N 1
ATOM 791 C CA . VAL A 1 96 ? -0.650 -6.044 -9.713 1.00 96.75 96 VAL A CA 1
ATOM 792 C C . VAL A 1 96 ? -1.164 -5.663 -11.098 1.00 96.75 96 VAL A C 1
ATOM 794 O O . VAL A 1 96 ? -0.364 -5.316 -11.961 1.00 96.75 96 VAL A O 1
ATOM 797 N N . LYS A 1 97 ? -2.488 -5.637 -11.291 1.00 96.00 97 LYS A N 1
ATOM 798 C CA . LYS A 1 97 ? -3.102 -5.214 -12.554 1.00 96.00 97 LYS A CA 1
ATOM 799 C C . LYS A 1 97 ? -2.647 -3.811 -12.970 1.00 96.00 97 LYS A C 1
ATOM 801 O O . LYS A 1 97 ? -2.174 -3.642 -14.087 1.00 96.00 97 LYS A O 1
ATOM 806 N N . ILE A 1 98 ? -2.730 -2.832 -12.067 1.00 95.75 98 ILE A N 1
ATOM 807 C CA . ILE A 1 98 ? -2.273 -1.461 -12.339 1.00 95.75 98 ILE A CA 1
ATOM 808 C C . ILE A 1 98 ? -0.797 -1.420 -12.728 1.00 95.75 98 ILE A C 1
ATOM 810 O O . ILE A 1 98 ? -0.419 -0.693 -13.641 1.00 95.75 98 ILE A O 1
ATOM 814 N N . LEU A 1 99 ? 0.061 -2.141 -12.007 1.00 97.38 99 LEU A N 1
ATOM 815 C CA . LEU A 1 99 ? 1.499 -2.104 -12.263 1.00 97.38 99 LEU A CA 1
ATOM 816 C C . LEU A 1 99 ? 1.828 -2.703 -13.636 1.00 97.38 99 LEU A C 1
ATOM 818 O O . LEU A 1 99 ? 2.628 -2.124 -14.368 1.00 97.38 99 LEU A O 1
ATOM 822 N N . LEU A 1 100 ? 1.151 -3.789 -14.019 1.00 97.44 100 LEU A N 1
ATOM 823 C CA . LEU A 1 100 ? 1.260 -4.376 -15.356 1.00 97.44 100 LEU A CA 1
ATOM 824 C C . LEU A 1 100 ? 0.775 -3.414 -16.449 1.00 97.44 100 LEU A C 1
ATOM 826 O O . LEU A 1 100 ? 1.441 -3.269 -17.467 1.00 97.44 100 LEU A O 1
ATOM 830 N N . GLU A 1 101 ? -0.325 -2.691 -16.218 1.00 96.81 101 GLU A N 1
ATOM 831 C CA . GLU A 1 101 ? -0.816 -1.638 -17.128 1.00 96.81 101 GLU A CA 1
ATOM 832 C C . GLU A 1 101 ? 0.158 -0.450 -17.271 1.00 96.81 101 GLU A C 1
ATOM 834 O O . GLU A 1 101 ? 0.019 0.353 -18.190 1.00 96.81 101 GLU A O 1
ATOM 839 N N . ASN A 1 102 ? 1.146 -0.326 -16.376 1.00 96.94 102 ASN A N 1
ATOM 840 C CA . ASN A 1 102 ? 2.207 0.685 -16.420 1.00 96.94 102 ASN A CA 1
ATOM 841 C C . ASN A 1 102 ? 3.585 0.080 -16.772 1.00 96.94 102 ASN A C 1
ATOM 843 O O . ASN A 1 102 ? 4.619 0.658 -16.421 1.00 96.94 102 ASN A O 1
ATOM 847 N N . ASP A 1 103 ? 3.593 -1.069 -17.455 1.00 97.69 103 ASP A N 1
ATOM 848 C CA . ASP A 1 103 ? 4.765 -1.768 -18.004 1.00 97.69 103 ASP A CA 1
ATOM 849 C C . ASP A 1 103 ? 5.777 -2.290 -16.969 1.00 97.69 103 ASP A C 1
ATOM 851 O O . ASP A 1 103 ? 6.939 -2.539 -17.292 1.00 97.69 103 ASP A O 1
ATOM 855 N N . TYR A 1 104 ? 5.370 -2.480 -15.710 1.00 98.12 104 TYR A N 1
ATOM 856 C CA . TYR A 1 104 ? 6.256 -3.086 -14.712 1.00 98.12 104 TYR A CA 1
ATOM 857 C C . TYR A 1 104 ? 6.426 -4.591 -14.984 1.00 98.12 104 TYR A C 1
ATOM 859 O O . TYR A 1 104 ? 5.423 -5.301 -15.090 1.00 98.12 104 TYR A O 1
ATOM 867 N N . PRO A 1 105 ? 7.665 -5.118 -15.027 1.00 97.88 105 PRO A N 1
ATOM 868 C CA . PRO A 1 105 ? 7.908 -6.553 -15.162 1.00 97.88 105 PRO A CA 1
ATOM 869 C C . PRO A 1 105 ? 7.319 -7.343 -13.989 1.00 97.88 105 PRO A C 1
ATOM 871 O O . PRO A 1 105 ? 7.463 -6.936 -12.835 1.00 97.88 105 PRO A O 1
ATOM 874 N N . ILE A 1 106 ? 6.703 -8.496 -14.265 1.00 97.44 106 ILE A N 1
ATOM 875 C CA . ILE A 1 106 ? 6.016 -9.297 -13.239 1.00 97.44 106 ILE A CA 1
ATOM 876 C C . ILE A 1 106 ? 6.952 -9.742 -12.110 1.00 97.44 106 ILE A C 1
ATOM 878 O O . ILE A 1 106 ? 6.602 -9.595 -10.940 1.00 97.44 106 ILE A O 1
ATOM 882 N N . ASP A 1 107 ? 8.162 -10.191 -12.445 1.00 97.44 107 ASP A N 1
ATOM 883 C CA . ASP A 1 107 ? 9.150 -10.642 -11.459 1.00 97.44 107 ASP A CA 1
ATOM 884 C C . ASP A 1 107 ? 9.552 -9.490 -10.534 1.00 97.44 107 ASP A C 1
ATOM 886 O O . ASP A 1 107 ? 9.543 -9.617 -9.310 1.00 97.44 107 ASP A O 1
ATOM 890 N N . PHE A 1 108 ? 9.769 -8.306 -11.117 1.00 97.25 108 PHE A N 1
ATOM 891 C CA . PHE A 1 108 ? 10.078 -7.094 -10.367 1.00 97.25 108 PHE A CA 1
ATOM 892 C C . PHE A 1 108 ? 8.941 -6.703 -9.416 1.00 97.25 108 PHE A C 1
ATOM 894 O O . PHE A 1 108 ? 9.192 -6.320 -8.275 1.00 97.25 108 PHE A O 1
ATOM 901 N N . ILE A 1 109 ? 7.683 -6.804 -9.854 1.00 97.50 109 ILE A N 1
ATOM 902 C CA . ILE A 1 109 ? 6.526 -6.526 -8.995 1.00 97.50 109 ILE A CA 1
ATOM 903 C C . ILE A 1 109 ? 6.516 -7.483 -7.798 1.00 97.50 109 ILE A C 1
ATOM 905 O O . ILE A 1 109 ? 6.423 -7.036 -6.652 1.00 97.50 109 ILE A O 1
ATOM 909 N N . LEU A 1 110 ? 6.609 -8.790 -8.050 1.00 97.19 110 LEU A N 1
ATOM 910 C CA . LEU A 1 110 ? 6.494 -9.812 -7.012 1.00 97.19 110 LEU A CA 1
ATOM 911 C C . LEU A 1 110 ? 7.629 -9.718 -5.989 1.00 97.19 110 LEU A C 1
ATOM 913 O O . LEU A 1 110 ? 7.364 -9.771 -4.786 1.00 97.19 110 LEU A O 1
ATOM 917 N N . ASP A 1 111 ? 8.864 -9.506 -6.440 1.00 97.38 111 ASP A N 1
ATOM 918 C CA . ASP A 1 111 ? 10.025 -9.367 -5.560 1.00 97.38 111 ASP A CA 1
ATOM 919 C C . ASP A 1 111 ? 9.880 -8.173 -4.614 1.00 97.38 111 ASP A C 1
ATOM 921 O O . ASP A 1 111 ? 10.024 -8.312 -3.395 1.00 97.38 111 ASP A O 1
ATOM 925 N N . ILE A 1 112 ? 9.518 -7.007 -5.154 1.00 97.44 112 ILE A N 1
ATOM 926 C CA . ILE A 1 112 ? 9.411 -5.768 -4.376 1.00 97.44 112 ILE A CA 1
ATOM 927 C C . ILE A 1 112 ? 8.221 -5.802 -3.417 1.00 97.44 112 ILE A C 1
ATOM 929 O O . ILE A 1 112 ? 8.335 -5.333 -2.280 1.00 97.44 112 ILE A O 1
ATOM 933 N N . ILE A 1 113 ? 7.085 -6.383 -3.821 1.00 96.44 113 ILE A N 1
ATOM 934 C CA . ILE A 1 113 ? 5.953 -6.547 -2.903 1.00 96.44 113 ILE A CA 1
ATOM 935 C C . ILE A 1 113 ? 6.321 -7.512 -1.769 1.00 96.44 113 ILE A C 1
ATOM 937 O O . ILE A 1 113 ? 6.063 -7.202 -0.604 1.00 96.44 113 ILE A O 1
ATOM 941 N N . ASN A 1 114 ? 6.961 -8.644 -2.074 1.00 95.38 114 ASN A N 1
ATOM 942 C CA . ASN A 1 114 ? 7.381 -9.615 -1.063 1.00 95.38 114 ASN A CA 1
ATOM 943 C C . ASN A 1 114 ? 8.383 -9.016 -0.069 1.00 95.38 114 ASN A C 1
ATOM 945 O O . ASN A 1 114 ? 8.247 -9.222 1.140 1.00 95.38 114 ASN A O 1
ATOM 949 N N . GLU A 1 115 ? 9.364 -8.254 -0.560 1.00 96.12 115 GLU A N 1
ATOM 950 C CA . GLU A 1 115 ? 10.301 -7.497 0.273 1.00 96.12 115 GLU A CA 1
ATOM 951 C C . GLU A 1 115 ? 9.537 -6.555 1.214 1.00 96.12 115 GLU A C 1
ATOM 953 O O . GLU A 1 115 ? 9.701 -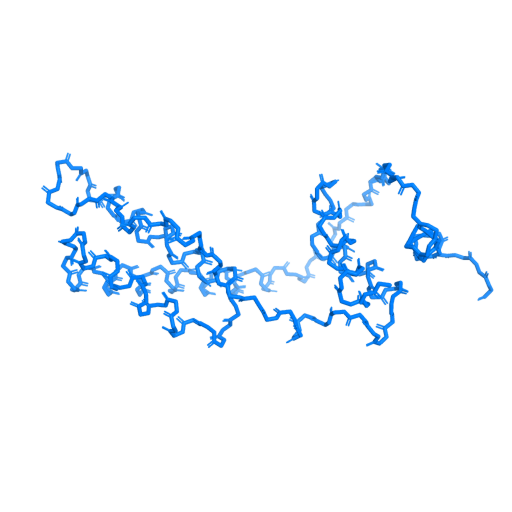6.622 2.437 1.00 96.12 115 GLU A O 1
ATOM 958 N N . ARG A 1 116 ? 8.620 -5.745 0.666 1.00 95.56 116 ARG A N 1
ATOM 959 C CA . ARG A 1 116 ? 7.862 -4.760 1.443 1.00 95.56 116 ARG A CA 1
ATOM 960 C C . ARG A 1 116 ? 6.992 -5.404 2.513 1.00 95.56 116 ARG A C 1
ATOM 962 O O . ARG A 1 116 ? 7.020 -4.967 3.663 1.00 95.56 116 ARG A O 1
ATOM 969 N N . VAL A 1 117 ? 6.233 -6.439 2.163 1.00 93.50 117 VAL A N 1
ATOM 970 C CA . VAL A 1 117 ? 5.337 -7.139 3.096 1.00 93.50 117 VAL A CA 1
ATOM 971 C C . VAL A 1 117 ? 6.129 -7.739 4.258 1.00 93.50 117 VAL A C 1
ATOM 973 O O . VAL A 1 117 ? 5.738 -7.564 5.414 1.00 93.50 117 VAL A O 1
ATOM 976 N N . LYS A 1 118 ? 7.287 -8.361 3.990 1.00 94.38 118 LYS A N 1
ATOM 977 C CA . LYS A 1 118 ? 8.184 -8.863 5.045 1.00 94.38 118 LYS A CA 1
ATOM 978 C C . LYS A 1 118 ? 8.631 -7.739 5.983 1.00 94.38 118 LYS A C 1
ATOM 980 O O . LYS A 1 118 ? 8.565 -7.899 7.202 1.00 94.38 118 LYS A O 1
ATOM 985 N N . THR A 1 119 ? 9.025 -6.582 5.446 1.00 93.94 119 THR A N 1
ATOM 986 C CA . THR A 1 119 ? 9.400 -5.414 6.261 1.00 93.94 119 THR A CA 1
ATOM 987 C C . THR A 1 119 ? 8.246 -4.933 7.145 1.00 93.94 119 THR A C 1
ATOM 989 O O . THR A 1 119 ? 8.456 -4.633 8.323 1.00 93.94 119 THR A O 1
ATOM 992 N N . LEU A 1 120 ? 7.025 -4.876 6.606 1.00 90.25 120 LEU A N 1
ATOM 993 C CA . LEU A 1 120 ? 5.833 -4.438 7.336 1.00 90.25 120 LEU A CA 1
ATOM 994 C C . LEU A 1 120 ? 5.488 -5.387 8.494 1.00 90.25 120 LEU A C 1
ATOM 996 O O . LEU A 1 120 ? 5.253 -4.928 9.614 1.00 90.25 120 LEU A O 1
ATOM 1000 N N . ILE A 1 121 ? 5.532 -6.700 8.254 1.00 89.69 121 ILE A N 1
ATOM 1001 C CA . ILE A 1 121 ? 5.292 -7.729 9.278 1.00 89.69 121 ILE A CA 1
ATOM 1002 C C . ILE A 1 121 ? 6.353 -7.654 10.382 1.00 89.69 121 ILE A C 1
ATOM 1004 O O . ILE A 1 121 ? 6.020 -7.619 11.568 1.00 89.69 121 ILE A O 1
ATOM 1008 N N . ASN A 1 122 ? 7.632 -7.548 10.014 1.00 91.38 122 ASN A N 1
ATOM 1009 C CA . ASN A 1 122 ? 8.723 -7.445 10.986 1.00 91.38 122 ASN A CA 1
ATOM 1010 C C . ASN A 1 122 ? 8.591 -6.191 11.862 1.00 91.38 122 ASN A C 1
ATOM 1012 O O . ASN A 1 122 ? 8.781 -6.250 13.081 1.00 91.38 122 ASN A O 1
ATOM 1016 N N . LYS A 1 123 ? 8.204 -5.057 11.266 1.00 89.38 123 LYS A N 1
ATOM 1017 C CA . LYS A 1 123 ? 7.952 -3.807 11.993 1.00 89.38 123 LYS A CA 1
ATOM 1018 C C . LYS A 1 123 ? 6.802 -3.952 12.990 1.00 89.38 123 LYS A C 1
ATOM 1020 O O . LYS A 1 123 ? 6.922 -3.482 14.122 1.00 89.38 123 LYS A O 1
ATOM 1025 N N . LEU A 1 124 ? 5.723 -4.634 12.605 1.00 83.94 124 LEU A N 1
ATOM 1026 C CA . LEU A 1 124 ? 4.587 -4.897 13.489 1.00 83.94 124 LEU A CA 1
ATOM 1027 C C . LEU A 1 124 ? 4.998 -5.741 14.708 1.00 83.94 124 LEU A C 1
ATOM 1029 O O . LEU A 1 124 ? 4.683 -5.370 15.840 1.00 83.94 124 LEU A O 1
ATOM 1033 N N . ASN A 1 125 ? 5.773 -6.806 14.486 1.00 82.00 125 ASN A N 1
ATOM 1034 C CA . ASN A 1 125 ? 6.289 -7.676 15.550 1.00 82.00 125 ASN A CA 1
ATOM 1035 C C . ASN A 1 125 ? 7.274 -6.948 16.483 1.00 82.00 125 ASN A C 1
ATOM 1037 O O . ASN A 1 125 ? 7.305 -7.175 17.689 1.00 82.00 125 ASN A O 1
ATOM 1041 N N . SER A 1 126 ? 8.054 -6.012 15.948 1.00 78.81 126 SER A N 1
ATOM 1042 C CA . SER A 1 126 ? 8.993 -5.209 16.741 1.00 78.81 126 SER A CA 1
ATOM 1043 C C . SER A 1 126 ? 8.275 -4.208 17.659 1.00 78.81 126 SER A C 1
ATOM 1045 O O . SER A 1 126 ? 8.740 -3.903 18.759 1.00 78.81 126 SER A O 1
ATOM 1047 N N . CYS A 1 127 ? 7.127 -3.681 17.224 1.00 64.38 127 CYS A N 1
ATOM 1048 C CA . CYS A 1 127 ? 6.308 -2.754 18.006 1.00 64.38 127 CYS A CA 1
ATOM 1049 C C . CYS A 1 127 ? 5.537 -3.435 19.147 1.00 64.38 127 CYS A C 1
ATOM 1051 O O . CYS A 1 127 ? 5.264 -2.779 20.153 1.00 64.38 127 CYS A O 1
ATOM 1053 N N . SER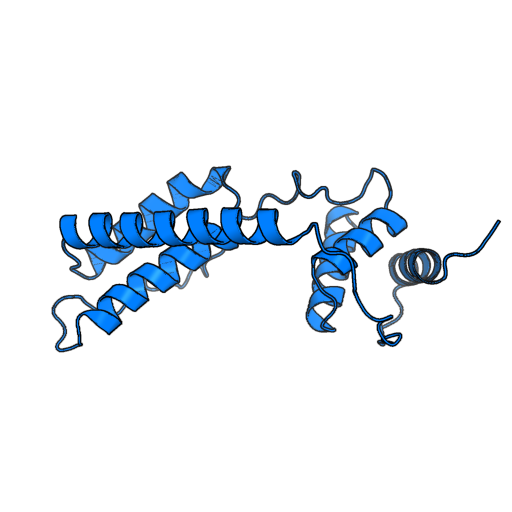 A 1 128 ? 5.185 -4.718 19.023 1.00 58.59 128 SER A N 1
ATOM 1054 C CA . SER A 1 128 ? 4.522 -5.459 20.104 1.00 58.59 128 SER A CA 1
ATOM 1055 C C . SER A 1 128 ? 5.483 -5.793 21.251 1.00 58.59 128 SER A C 1
ATOM 1057 O O . SER A 1 128 ? 5.087 -5.679 22.408 1.00 58.59 128 SER A O 1
ATOM 1059 N N . ALA A 1 129 ? 6.757 -6.079 20.957 1.00 56.62 129 ALA A N 1
ATOM 1060 C CA . ALA A 1 129 ? 7.775 -6.402 21.963 1.00 56.62 129 ALA A CA 1
ATOM 1061 C C . ALA A 1 129 ? 8.182 -5.218 22.872 1.00 56.62 129 ALA A C 1
ATOM 1063 O O . ALA A 1 129 ? 8.597 -5.424 24.008 1.00 56.62 129 ALA A O 1
ATOM 1064 N N . LYS A 1 130 ? 8.046 -3.963 22.414 1.00 53.44 130 LYS A N 1
ATOM 1065 C CA . LYS A 1 130 ? 8.442 -2.758 23.182 1.00 53.44 130 LYS A CA 1
ATOM 1066 C C . LYS A 1 130 ? 7.410 -2.274 24.213 1.00 53.44 130 LYS A C 1
ATOM 1068 O O . LYS A 1 130 ? 7.686 -1.319 24.935 1.00 53.44 130 LYS A O 1
ATOM 1073 N N . ARG A 1 131 ? 6.222 -2.886 24.296 1.00 50.44 131 ARG A N 1
ATOM 1074 C CA . ARG A 1 131 ? 5.120 -2.410 25.160 1.00 50.44 131 ARG A CA 1
ATOM 1075 C C . ARG A 1 131 ? 5.243 -2.771 26.648 1.00 50.44 131 ARG A C 1
ATOM 1077 O O . ARG A 1 131 ? 4.369 -2.382 27.413 1.00 50.44 131 ARG A O 1
ATOM 1084 N N . THR A 1 132 ? 6.306 -3.450 27.077 1.00 46.56 132 THR A N 1
ATOM 1085 C CA . THR A 1 132 ? 6.466 -3.884 28.481 1.00 46.56 132 THR A CA 1
ATOM 1086 C C . THR A 1 132 ? 7.119 -2.837 29.396 1.00 46.56 132 THR A C 1
ATOM 1088 O O . THR A 1 132 ? 7.057 -2.977 30.612 1.00 46.56 132 THR A O 1
ATOM 1091 N N . ASN A 1 133 ? 7.679 -1.746 28.864 1.00 39.53 133 ASN A N 1
ATOM 1092 C CA . ASN A 1 133 ? 8.298 -0.704 29.693 1.00 39.53 133 ASN A CA 1
ATOM 1093 C C . ASN A 1 133 ? 7.348 0.486 29.874 1.00 39.53 133 ASN A C 1
ATOM 1095 O O . ASN A 1 133 ? 7.412 1.485 29.157 1.00 39.53 133 ASN A O 1
ATOM 1099 N N . ASN A 1 134 ? 6.443 0.356 30.844 1.00 44.91 134 ASN A N 1
ATOM 1100 C CA . ASN A 1 134 ? 5.571 1.437 31.292 1.00 44.91 134 ASN A CA 1
ATOM 1101 C C . ASN A 1 134 ? 6.376 2.469 32.087 1.00 44.91 134 ASN A C 1
ATOM 1103 O O . ASN A 1 134 ? 6.555 2.316 33.286 1.00 44.91 134 ASN A O 1
ATOM 1107 N N . ASN A 1 135 ? 6.806 3.538 31.423 1.00 52.62 135 ASN A N 1
ATOM 1108 C CA . ASN A 1 135 ? 7.085 4.827 32.054 1.00 52.62 135 ASN A CA 1
ATOM 1109 C C . ASN A 1 135 ? 6.639 5.923 31.075 1.00 52.62 135 ASN A C 1
ATOM 1111 O O . ASN A 1 135 ? 7.439 6.423 30.286 1.00 52.62 135 ASN A O 1
ATOM 1115 N N . LEU A 1 136 ? 5.340 6.251 31.073 1.00 45.78 136 LEU A N 1
ATOM 1116 C CA . LEU A 1 136 ? 4.810 7.406 30.340 1.00 45.78 136 LEU A CA 1
ATOM 1117 C C . LEU A 1 136 ? 4.593 8.578 31.316 1.00 45.78 136 LEU A C 1
ATOM 1119 O O . LEU A 1 136 ? 3.926 8.386 32.336 1.00 45.78 136 LEU A O 1
ATOM 1123 N N . PRO A 1 137 ? 5.091 9.792 31.017 1.00 45.66 137 PRO A N 1
ATOM 1124 C CA . PRO A 1 137 ? 4.752 10.977 31.792 1.00 45.66 137 PRO A CA 1
ATOM 1125 C C . PRO A 1 137 ? 3.276 11.341 31.570 1.00 45.66 137 PRO A C 1
ATOM 1127 O O . PRO A 1 137 ? 2.764 11.228 30.457 1.00 45.66 137 PRO A O 1
ATOM 1130 N N . LYS A 1 138 ? 2.596 11.792 32.633 1.00 46.56 138 LYS A N 1
ATOM 1131 C CA . LYS A 1 138 ? 1.205 12.283 32.609 1.00 46.56 138 LYS A CA 1
ATOM 1132 C C . LYS A 1 138 ? 1.027 13.349 31.512 1.00 46.56 138 LYS A C 1
ATOM 1134 O O . LYS A 1 138 ? 1.566 14.448 31.625 1.00 46.56 138 LYS A O 1
ATOM 1139 N N . GLU A 1 139 ? 0.279 13.024 30.457 1.00 52.81 139 GLU A N 1
ATOM 1140 C CA . GLU A 1 139 ? -0.042 13.950 29.361 1.00 52.81 139 GLU A CA 1
ATOM 1141 C C . GLU A 1 139 ? -0.935 15.113 29.838 1.00 52.81 139 GLU A C 1
ATOM 1143 O O . GLU A 1 139 ? -1.821 14.941 30.677 1.00 52.81 139 GLU A O 1
ATOM 1148 N N . ARG A 1 140 ? -0.716 16.311 29.271 1.00 52.84 140 ARG A N 1
ATOM 1149 C CA . ARG A 1 140 ? -1.579 17.489 29.469 1.00 52.84 140 ARG A CA 1
ATOM 1150 C C . ARG A 1 140 ? -2.959 17.256 28.847 1.00 52.84 140 ARG A C 1
ATOM 1152 O O . ARG A 1 140 ? -3.055 16.772 27.721 1.00 52.84 140 ARG A O 1
ATOM 1159 N N . VAL A 1 141 ? -4.010 17.669 29.557 1.00 55.62 141 VAL A N 1
ATOM 1160 C CA . VAL A 1 141 ? -5.405 17.597 29.094 1.00 55.62 141 VAL A CA 1
ATOM 1161 C C . VAL A 1 141 ? -5.574 18.446 27.824 1.00 55.62 141 VAL A C 1
ATOM 1163 O O . VAL A 1 141 ? -5.227 19.626 27.817 1.00 55.62 141 VAL A O 1
ATOM 1166 N N . LYS A 1 142 ? -6.073 17.837 26.740 1.00 60.41 142 LYS A N 1
ATOM 1167 C CA . LYS A 1 142 ? -6.357 18.496 25.452 1.00 60.41 142 LYS A CA 1
ATOM 1168 C C . LYS A 1 142 ? -7.856 18.798 25.353 1.00 60.41 142 LYS A C 1
ATOM 1170 O O . LYS A 1 142 ? -8.666 17.883 25.470 1.00 60.41 142 LYS A O 1
ATOM 1175 N N . TRP A 1 143 ? -8.214 20.058 25.115 1.00 59.12 143 TRP A N 1
ATOM 1176 C CA . TRP A 1 143 ? -9.593 20.514 24.883 1.00 59.12 143 TRP A CA 1
ATOM 1177 C C . TRP A 1 143 ? -9.848 20.695 23.378 1.00 59.12 143 TRP A C 1
ATOM 1179 O O . TRP A 1 143 ? -8.923 21.031 22.639 1.00 59.12 143 TRP A O 1
ATOM 1189 N N . PHE A 1 144 ? -11.090 20.517 22.923 1.00 62.91 144 PHE A N 1
ATOM 1190 C CA . PHE A 1 144 ? -11.520 20.792 21.544 1.00 62.91 144 PHE A CA 1
ATOM 1191 C C . PHE A 1 144 ? -12.988 21.256 21.515 1.00 62.91 144 PHE A C 1
ATOM 1193 O O . PHE A 1 144 ? -13.731 21.022 22.468 1.00 62.91 144 PHE A O 1
ATOM 1200 N N . SER A 1 145 ? -13.412 21.898 20.421 1.00 60.41 145 SER A N 1
ATOM 1201 C CA . SER A 1 145 ? -14.778 22.417 20.234 1.00 60.41 145 SER A CA 1
ATOM 1202 C C . SER A 1 145 ? -15.588 21.541 19.267 1.00 60.41 145 SER A C 1
ATOM 1204 O O . SER A 1 145 ? -15.054 21.080 18.258 1.00 60.41 145 SER A O 1
ATOM 1206 N N . ILE A 1 146 ? -16.874 21.311 19.563 1.00 64.12 146 ILE A N 1
ATOM 1207 C CA . ILE A 1 146 ? -17.837 20.612 18.691 1.00 64.12 146 ILE A CA 1
ATOM 1208 C C . ILE A 1 146 ? -19.081 21.492 18.543 1.00 64.12 146 ILE A C 1
ATOM 1210 O O . ILE A 1 146 ? -19.603 21.988 19.540 1.00 64.12 146 ILE A O 1
ATOM 1214 N N . SER A 1 147 ? -19.608 21.619 17.324 1.00 71.44 147 SER A N 1
ATOM 1215 C CA . SER A 1 147 ? -20.979 22.089 17.103 1.00 71.44 147 SER A CA 1
ATOM 1216 C C . SER A 1 147 ? -21.985 21.193 17.830 1.00 71.44 147 SER A C 1
ATOM 1218 O O . SER A 1 147 ? -21.928 19.968 17.724 1.00 71.44 147 SER A O 1
ATOM 1220 N N . TYR A 1 148 ? -22.914 21.800 18.563 1.00 74.88 148 TYR A N 1
ATOM 1221 C CA . TYR A 1 148 ? -23.892 21.049 19.338 1.00 74.88 148 TYR A CA 1
ATOM 1222 C C . TYR A 1 148 ? -24.830 20.242 18.430 1.00 74.88 148 TYR A C 1
ATOM 1224 O O . TYR A 1 148 ? -25.536 20.799 17.592 1.00 74.88 148 TYR A O 1
ATOM 1232 N N . LEU A 1 149 ? -24.837 18.926 18.626 1.00 81.12 149 LEU A N 1
ATOM 1233 C CA . LEU A 1 149 ? -25.794 17.979 18.064 1.00 81.12 149 LEU A CA 1
ATOM 1234 C C . LEU A 1 149 ? -26.411 17.232 19.236 1.00 81.12 149 LEU A C 1
ATOM 1236 O O . LEU A 1 149 ? -25.727 16.433 19.865 1.00 81.12 149 LEU A O 1
ATOM 1240 N N . ASP A 1 150 ? -27.682 17.499 19.517 1.00 75.19 150 ASP A N 1
ATOM 1241 C CA . ASP A 1 150 ? -28.340 17.163 20.784 1.00 75.19 150 ASP A CA 1
ATOM 1242 C C . ASP A 1 150 ? -28.061 15.725 21.269 1.00 75.19 150 ASP A C 1
ATOM 1244 O O . ASP A 1 150 ? -27.486 15.507 22.337 1.00 75.19 150 ASP A O 1
ATOM 1248 N N . GLU A 1 151 ? -28.321 14.722 20.430 1.00 75.88 151 GLU A N 1
ATOM 1249 C CA . GLU A 1 151 ? -28.116 13.311 20.785 1.00 75.88 151 GLU A CA 1
ATOM 1250 C C . GLU A 1 151 ? -26.637 12.886 20.864 1.00 75.88 151 GLU A C 1
ATOM 1252 O O . GLU A 1 151 ? -26.283 11.981 21.624 1.00 75.88 151 GLU A O 1
ATOM 1257 N N . ILE A 1 152 ? -25.758 13.508 20.074 1.00 73.62 152 ILE A N 1
ATOM 1258 C CA . ILE A 1 152 ? -24.353 13.098 19.917 1.00 73.62 152 ILE A CA 1
ATOM 1259 C C . ILE A 1 152 ? -23.474 13.790 20.960 1.00 73.62 152 ILE A C 1
ATOM 1261 O O . ILE A 1 152 ? -22.686 13.141 21.652 1.00 73.62 152 ILE A O 1
ATOM 1265 N N . SER A 1 153 ? -23.626 15.108 21.089 1.00 75.62 153 SER A N 1
ATOM 1266 C CA . SER A 1 153 ? -22.884 15.952 22.020 1.00 75.62 153 SER A CA 1
ATOM 1267 C C . SER A 1 153 ? -23.138 15.537 23.466 1.00 75.62 153 SER A C 1
ATOM 1269 O O . SER A 1 153 ? -22.183 15.454 24.236 1.00 75.62 153 SER A O 1
ATOM 1271 N N . ASN A 1 154 ? -24.379 15.192 23.826 1.00 77.69 154 ASN A N 1
ATOM 1272 C CA . ASN A 1 154 ? -24.713 14.756 25.184 1.00 77.69 154 ASN A CA 1
ATOM 1273 C C . ASN A 1 154 ? -24.104 13.385 25.531 1.00 77.69 154 ASN A C 1
ATOM 1275 O O . ASN A 1 154 ? -23.505 13.235 26.598 1.00 77.69 154 ASN A O 1
ATOM 1279 N N . LYS A 1 155 ? -24.136 12.409 24.610 1.00 74.19 155 LYS A N 1
ATOM 1280 C CA . LYS A 1 155 ? -23.449 11.112 24.795 1.00 74.19 155 LYS A CA 1
ATOM 1281 C C . LYS A 1 155 ? -21.934 11.286 24.958 1.00 74.19 155 LYS A C 1
ATOM 1283 O O . LYS A 1 155 ? -21.329 10.661 25.828 1.00 74.19 155 LYS A O 1
ATOM 1288 N N . PHE A 1 156 ? -21.321 12.161 24.156 1.00 71.62 156 PHE A N 1
ATOM 1289 C CA . PHE A 1 156 ? -19.886 12.456 24.240 1.00 71.62 156 PHE A CA 1
ATOM 1290 C C . PHE A 1 156 ? -19.502 13.160 25.538 1.00 71.62 156 PHE A C 1
ATOM 1292 O O . PHE A 1 156 ? -18.521 12.778 26.172 1.00 71.62 156 PHE A O 1
ATOM 1299 N N . LYS A 1 157 ? -20.288 14.154 25.960 1.00 74.19 157 LYS A N 1
ATOM 1300 C CA . LYS A 1 157 ? -20.087 14.869 27.223 1.00 74.19 157 LYS A CA 1
ATOM 1301 C C . LYS A 1 157 ? -20.087 13.900 28.407 1.00 74.19 157 LYS A C 1
ATOM 1303 O O . LYS A 1 157 ? -19.178 13.956 29.230 1.00 74.19 157 LYS A O 1
ATOM 1308 N N . ASN A 1 158 ? -21.029 12.959 28.441 1.00 73.19 158 ASN A N 1
ATOM 1309 C CA . ASN A 1 158 ? -21.111 11.943 29.495 1.00 73.19 158 ASN A CA 1
ATOM 1310 C C . ASN A 1 158 ? -19.917 10.970 29.458 1.00 73.19 158 ASN A C 1
ATOM 1312 O O . ASN A 1 158 ? -19.355 10.623 30.498 1.00 73.19 158 ASN A O 1
ATOM 1316 N N . ALA A 1 159 ? -19.464 10.581 28.262 1.00 67.94 159 ALA A N 1
ATOM 1317 C CA . ALA A 1 159 ? -18.282 9.736 28.104 1.00 67.94 159 ALA A CA 1
ATOM 1318 C C . ALA A 1 159 ? -16.982 10.444 28.535 1.00 67.94 159 ALA A C 1
ATOM 1320 O O . ALA A 1 159 ? -16.114 9.818 29.141 1.00 67.94 159 ALA A O 1
ATOM 1321 N N . ILE A 1 160 ? -16.833 11.741 28.271 1.00 66.50 160 ILE A N 1
ATOM 1322 C CA . ILE A 1 160 ? -15.632 12.501 28.646 1.00 66.50 160 ILE A CA 1
ATOM 1323 C C . ILE A 1 160 ? -15.629 12.827 30.144 1.00 66.50 160 ILE A C 1
ATOM 1325 O O . ILE A 1 160 ? -14.609 12.639 30.801 1.00 66.50 160 ILE A O 1
ATOM 1329 N N . ASN A 1 161 ? -16.768 13.250 30.698 1.00 64.31 161 ASN A N 1
ATOM 1330 C CA . ASN A 1 161 ? -16.833 13.801 32.053 1.00 64.31 161 ASN A CA 1
ATOM 1331 C C . ASN A 1 161 ? -16.762 12.769 33.180 1.00 64.31 161 ASN A C 1
ATOM 1333 O O . ASN A 1 161 ? -16.480 13.165 34.301 1.00 64.31 161 ASN A O 1
ATOM 1337 N N . GLY A 1 162 ? -16.965 11.475 32.912 1.00 53.41 162 GLY A N 1
ATOM 1338 C CA . GLY A 1 162 ? -16.472 10.398 33.783 1.00 53.41 162 GLY A CA 1
ATOM 1339 C C . GLY A 1 162 ? -16.733 10.518 35.294 1.00 53.41 162 GLY A C 1
ATOM 1340 O O . GLY A 1 162 ? -15.919 10.027 36.067 1.00 53.41 162 GLY A O 1
ATOM 1341 N N . GLY A 1 163 ? -17.854 11.105 35.699 1.00 40.97 163 GLY A N 1
ATOM 1342 C CA . GLY A 1 163 ? -18.441 11.008 37.034 1.00 40.97 163 GLY A CA 1
ATOM 1343 C C . GLY A 1 163 ? -19.869 11.544 36.954 1.00 40.97 163 GLY A C 1
ATOM 1344 O O . GLY A 1 163 ? -20.094 12.522 36.246 1.00 40.97 163 GLY A O 1
ATOM 1345 N N . LEU A 1 164 ? -20.904 10.990 37.576 1.00 35.25 164 LEU A N 1
ATOM 1346 C CA . LEU A 1 164 ? -21.167 9.865 38.500 1.00 35.25 164 LEU A CA 1
ATOM 1347 C C . LEU A 1 164 ? -22.729 9.727 38.497 1.00 35.25 164 LEU A C 1
ATOM 1349 O O . LEU A 1 164 ? -23.369 10.605 37.898 1.00 35.25 164 LEU A O 1
ATOM 1353 N N . PRO A 1 165 ? -23.397 8.713 39.087 1.00 36.62 165 PRO A N 1
ATOM 1354 C CA . PRO A 1 165 ? -23.051 7.902 40.261 1.00 36.62 165 PRO A CA 1
ATOM 1355 C C . PRO A 1 165 ? -22.498 6.508 39.956 1.00 36.62 165 PRO A C 1
ATOM 1357 O O . PRO A 1 165 ? -22.625 6.044 38.802 1.00 36.62 165 PRO A O 1
#

Radius of gyration: 20.95 Å; chains: 1; bounding box: 45×33×60 Å